Protein AF-A0A2T7TQX5-F1 (afdb_monomer)

Nearest PDB structures (foldseek):
  7kjc-assembly1_A  TM=5.455E-01  e=8.072E+00  Homo sapiens

Foldseek 3Di:
DDQQDFQCLVQADPLLSCQVCVVVVNDGDGNVVVVVDDLVNQCVDPRRHPVRVVSVVVSSVVVVVCPDPDPDDDDDPVVVCVVVVVVVVVVVVVVVVVVVVVVVVVVVQVVCVVVVNHPVVVVVVVVVVVVVVVVCCVVPVDPDD

Mean predicted aligned error: 17.91 Å

pLDDT: mean 72.46, std 13.49, range [40.84, 90.94]

Sequence (145 aa):
MQLSDPFPLEHLTPRIQETILAEFRGQHPTVLDVLQVPEAEWLKRPSMGPRALAQLRSVIQKVLDQGPNLSESHKTDAYLVSERVRPIAEQKLLRKQLQQVQEALQVNKAELWVRGLGPDLDLELSRMAEENFQSYRMIFLSPLG

Structure (mmCIF, N/CA/C/O backbone):
data_AF-A0A2T7TQX5-F1
#
_entry.id   AF-A0A2T7TQX5-F1
#
loop_
_atom_site.group_PDB
_atom_site.id
_atom_site.type_symbol
_atom_site.label_atom_id
_atom_site.label_alt_id
_atom_site.label_comp_id
_atom_site.label_asym_id
_atom_site.label_entity_id
_atom_site.label_seq_id
_atom_site.pdbx_PDB_ins_code
_atom_site.Cartn_x
_atom_site.Cartn_y
_atom_site.Cartn_z
_atom_site.occupancy
_atom_site.B_iso_or_equiv
_atom_site.auth_seq_id
_atom_site.auth_comp_id
_atom_site.auth_asym_id
_atom_site.auth_atom_id
_atom_site.pdbx_PDB_model_num
ATOM 1 N N . MET A 1 1 ? 1.718 11.036 14.180 1.00 58.62 1 MET A N 1
ATOM 2 C CA . MET A 1 1 ? 1.346 9.957 15.131 1.00 58.62 1 MET A CA 1
ATOM 3 C C . MET A 1 1 ? 2.362 8.819 14.992 1.00 58.62 1 MET A C 1
ATOM 5 O O . MET A 1 1 ? 2.944 8.682 13.921 1.00 58.62 1 MET A O 1
ATOM 9 N N . GLN A 1 2 ? 2.665 8.072 16.052 1.00 59.19 2 GLN A N 1
ATOM 10 C CA . GLN A 1 2 ? 3.525 6.882 16.050 1.00 59.19 2 GLN A CA 1
ATOM 11 C C . GLN A 1 2 ? 2.701 5.608 15.803 1.00 59.19 2 GLN A C 1
ATOM 13 O O . GLN A 1 2 ? 1.501 5.579 16.044 1.00 59.19 2 GLN A O 1
ATOM 18 N N . LEU A 1 3 ? 3.341 4.528 15.343 1.00 67.25 3 LEU A N 1
ATOM 19 C CA . LEU A 1 3 ? 2.660 3.243 15.109 1.00 67.25 3 LEU A CA 1
ATOM 20 C C . LEU A 1 3 ? 2.086 2.623 16.396 1.00 67.25 3 LEU A C 1
ATOM 22 O O . LEU A 1 3 ? 1.127 1.860 16.336 1.00 67.25 3 LEU A O 1
ATOM 26 N N . SER A 1 4 ? 2.662 2.983 17.542 1.00 71.25 4 SER A N 1
ATOM 27 C CA . SER A 1 4 ? 2.200 2.592 18.875 1.00 71.25 4 SER A CA 1
ATOM 28 C C . SER A 1 4 ? 1.085 3.491 19.418 1.00 71.25 4 SER A C 1
ATOM 30 O O . SER A 1 4 ? 0.544 3.195 20.481 1.00 71.25 4 SER A O 1
ATOM 32 N N . ASP A 1 5 ? 0.756 4.590 18.729 1.00 73.00 5 ASP A N 1
ATOM 33 C CA . ASP A 1 5 ? -0.322 5.477 19.155 1.00 73.00 5 ASP A CA 1
ATOM 34 C C . ASP A 1 5 ? -1.682 4.795 18.928 1.00 73.00 5 ASP A C 1
ATOM 36 O O . ASP A 1 5 ? -1.834 3.990 17.995 1.00 73.00 5 ASP A O 1
ATOM 40 N N . PRO A 1 6 ? -2.691 5.118 19.755 1.00 81.88 6 PRO A N 1
ATOM 41 C CA . PRO A 1 6 ? -4.058 4.665 19.536 1.00 81.88 6 PRO A CA 1
ATOM 42 C C . PRO A 1 6 ? -4.557 5.093 18.148 1.00 81.88 6 PRO A C 1
ATOM 44 O O . PRO A 1 6 ? -4.372 6.233 17.721 1.00 81.88 6 PRO A O 1
ATOM 47 N N . PHE A 1 7 ? -5.192 4.165 17.433 1.00 81.31 7 PHE A N 1
ATOM 48 C CA . PHE A 1 7 ? -5.679 4.383 16.074 1.00 81.31 7 PHE A CA 1
ATOM 49 C C . PHE A 1 7 ? -6.851 5.383 16.051 1.00 81.31 7 PHE A C 1
ATOM 51 O O . PHE A 1 7 ? -7.838 5.132 16.731 1.00 81.31 7 PHE A O 1
ATOM 58 N N . PRO A 1 8 ? -6.825 6.469 15.256 1.00 80.81 8 PRO A N 1
ATOM 59 C CA . PRO A 1 8 ? -7.844 7.520 15.321 1.00 80.81 8 PRO A CA 1
ATOM 60 C C . PRO A 1 8 ? -9.190 7.055 14.740 1.00 80.81 8 PRO A C 1
ATOM 62 O O . PRO A 1 8 ? -9.478 7.207 13.546 1.00 80.81 8 PRO A O 1
ATOM 65 N N . LEU A 1 9 ? -10.021 6.460 15.596 1.00 82.38 9 LEU A N 1
ATOM 66 C CA . LEU A 1 9 ? -11.346 5.943 15.260 1.00 82.38 9 LEU A CA 1
ATOM 67 C C . LEU A 1 9 ? -12.331 7.071 14.929 1.00 82.38 9 LEU A C 1
ATOM 69 O O . LEU A 1 9 ? -13.225 6.871 14.110 1.00 82.38 9 LEU A O 1
ATOM 73 N N . GLU A 1 10 ? -12.135 8.269 15.479 1.00 82.62 10 GLU A N 1
ATOM 74 C CA . GLU A 1 10 ? -12.960 9.463 15.268 1.00 82.62 10 GLU A CA 1
ATOM 75 C C . GLU A 1 10 ? -13.068 9.896 13.797 1.00 82.62 10 GLU A C 1
ATOM 77 O O . GLU A 1 10 ? -14.034 10.550 13.407 1.00 82.62 10 GLU A O 1
ATOM 82 N N . HIS A 1 11 ? -12.111 9.496 12.957 1.00 78.44 11 HIS A N 1
ATOM 83 C CA . HIS A 1 11 ? -12.115 9.782 11.521 1.00 78.44 11 HIS A CA 1
ATOM 84 C C . HIS A 1 11 ? -12.895 8.755 10.688 1.00 78.44 11 HIS A C 1
ATOM 86 O O . HIS A 1 11 ? -13.024 8.911 9.470 1.00 78.44 11 HIS A O 1
ATOM 92 N N . LEU A 1 12 ? -13.404 7.698 11.320 1.00 81.69 12 LEU A N 1
ATOM 93 C CA . LEU A 1 12 ? -14.175 6.639 10.682 1.00 81.69 12 LEU A CA 1
ATOM 94 C C . LEU A 1 12 ? -15.663 6.759 11.005 1.00 81.69 12 LEU A C 1
ATOM 96 O O . LEU A 1 12 ? -16.066 7.356 11.999 1.00 81.69 12 LEU A O 1
ATOM 100 N N . THR A 1 13 ? -16.500 6.149 10.165 1.00 82.12 13 THR A N 1
ATOM 101 C CA . THR A 1 13 ? -17.939 6.075 10.451 1.00 82.12 13 THR A CA 1
ATOM 102 C C . THR A 1 13 ? -18.204 5.164 11.660 1.00 82.12 13 THR A C 1
ATOM 104 O O . THR A 1 13 ? -17.485 4.175 11.825 1.00 82.12 13 THR A O 1
ATOM 107 N N . PRO A 1 14 ? -19.251 5.422 12.472 1.00 83.38 14 PRO A N 1
ATOM 108 C CA . PRO A 1 14 ? -19.526 4.664 13.702 1.00 83.38 14 PRO A CA 1
ATOM 109 C C . PRO A 1 14 ? -19.576 3.147 13.488 1.00 83.38 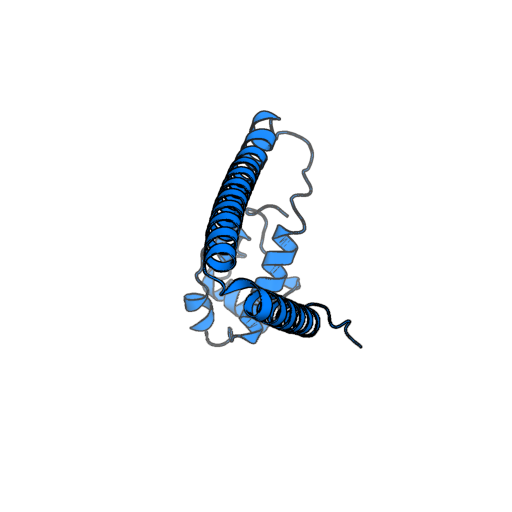14 PRO A C 1
ATOM 111 O O . PRO A 1 14 ? -19.008 2.375 14.250 1.00 83.38 14 PRO A O 1
ATOM 114 N N . ARG A 1 15 ? -20.152 2.720 12.360 1.00 83.38 15 ARG A N 1
ATOM 115 C CA . ARG A 1 15 ? -20.241 1.308 11.972 1.00 83.38 15 ARG A CA 1
ATOM 116 C C . ARG A 1 15 ? -18.868 0.652 11.758 1.00 83.38 15 ARG A C 1
ATOM 118 O O . ARG A 1 15 ? -18.686 -0.526 12.063 1.00 83.38 15 ARG A O 1
ATOM 125 N N . ILE A 1 16 ? -17.897 1.394 11.221 1.00 82.19 16 ILE A N 1
ATOM 126 C CA . ILE A 1 16 ? -16.523 0.906 11.034 1.00 82.19 16 ILE A CA 1
ATOM 127 C C . ILE A 1 16 ? -15.790 0.902 12.378 1.00 82.19 16 ILE A C 1
ATOM 129 O O . ILE A 1 16 ? -15.095 -0.066 12.672 1.00 82.19 16 ILE A O 1
ATOM 133 N N . GLN A 1 17 ? -15.994 1.927 13.213 1.00 85.06 17 GLN A N 1
ATOM 134 C CA . GLN A 1 17 ? -15.425 1.976 14.563 1.00 85.06 17 GLN A CA 1
ATOM 135 C C . GLN A 1 17 ? -15.847 0.758 15.389 1.00 85.06 17 GLN A C 1
ATOM 137 O O . GLN A 1 17 ? -14.993 0.066 15.933 1.00 85.06 17 GLN A O 1
ATOM 142 N N . GLU A 1 18 ? -17.142 0.436 15.406 1.00 84.44 18 GLU A N 1
ATOM 143 C CA . GLU A 1 18 ? -17.678 -0.749 16.089 1.00 84.44 18 GLU A CA 1
ATOM 144 C C . GLU A 1 18 ? -17.074 -2.048 15.552 1.00 84.44 18 GLU A C 1
ATOM 146 O O . GLU A 1 18 ? -16.787 -2.959 16.319 1.00 84.44 18 GLU A O 1
ATOM 151 N N . THR A 1 19 ? -16.829 -2.131 14.242 1.00 85.50 19 THR A N 1
ATOM 152 C CA . THR A 1 19 ? -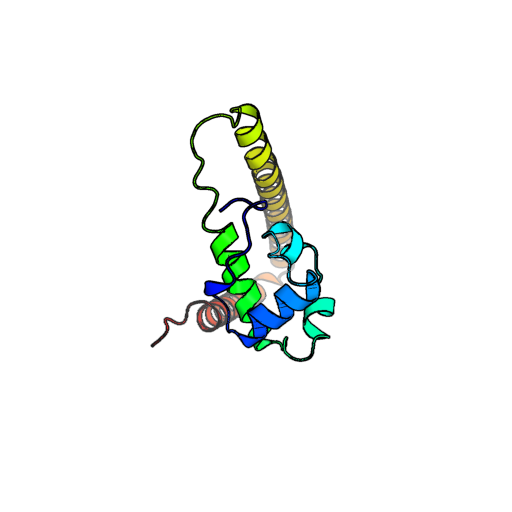16.238 -3.323 13.612 1.00 85.50 19 THR A CA 1
ATOM 153 C C . THR A 1 19 ? -14.770 -3.507 13.985 1.00 85.50 19 THR A C 1
ATOM 155 O O . THR A 1 19 ? -14.318 -4.636 14.176 1.00 85.50 19 THR A O 1
ATOM 158 N N . ILE A 1 20 ? -14.029 -2.403 14.090 1.00 85.06 20 ILE A N 1
ATOM 159 C CA . ILE A 1 20 ? -12.636 -2.407 14.535 1.00 85.06 20 ILE A CA 1
ATOM 160 C C . ILE A 1 20 ? -12.581 -2.743 16.025 1.00 85.06 20 ILE A C 1
ATOM 162 O O . ILE A 1 20 ? -11.880 -3.668 16.411 1.00 85.06 20 ILE A O 1
ATOM 166 N N . LEU A 1 21 ? -13.371 -2.073 16.863 1.00 85.69 21 LEU A N 1
ATOM 167 C CA . LEU A 1 21 ? -13.425 -2.364 18.296 1.00 85.69 21 LEU A CA 1
ATOM 168 C C . LEU A 1 21 ? -13.864 -3.807 18.565 1.00 85.69 21 LEU A C 1
ATOM 170 O O . LEU A 1 21 ? -13.282 -4.463 19.422 1.00 85.69 21 LEU A O 1
ATOM 174 N N . ALA A 1 22 ? -14.830 -4.340 17.811 1.00 85.06 22 ALA A N 1
ATOM 175 C CA . ALA A 1 22 ? -15.240 -5.738 17.920 1.00 85.06 22 ALA A CA 1
ATOM 176 C C . ALA A 1 22 ? -14.090 -6.716 17.630 1.00 85.06 22 ALA A C 1
ATOM 178 O O . ALA A 1 22 ? -14.027 -7.765 18.268 1.00 85.06 22 ALA A O 1
ATOM 179 N N . GLU A 1 23 ? -13.159 -6.369 16.732 1.00 83.75 23 GLU A N 1
ATOM 180 C CA . GLU A 1 23 ? -11.973 -7.197 16.485 1.00 83.75 23 GLU A CA 1
ATOM 181 C C . GLU A 1 23 ? -11.066 -7.270 17.702 1.00 83.75 23 GLU A C 1
ATOM 183 O O . GLU A 1 23 ? -10.625 -8.338 18.125 1.00 83.75 23 GLU A O 1
ATOM 188 N N . PHE A 1 24 ? -10.822 -6.111 18.298 1.00 86.12 24 PHE A N 1
ATOM 189 C CA . PHE A 1 24 ? -9.903 -5.965 19.413 1.00 86.12 24 PHE A CA 1
ATOM 190 C C . PHE A 1 24 ? -10.615 -6.140 20.761 1.00 86.12 24 PHE A C 1
ATOM 192 O O . PHE A 1 24 ? -10.164 -5.633 21.782 1.00 86.12 24 PHE A O 1
ATOM 199 N N . ARG A 1 25 ? -11.728 -6.893 20.794 1.00 83.81 25 ARG A N 1
ATOM 200 C CA . ARG A 1 25 ? -12.499 -7.230 22.012 1.00 83.81 25 ARG A CA 1
ATOM 201 C C . ARG A 1 25 ? -12.938 -6.002 22.822 1.00 83.81 25 ARG A C 1
ATOM 203 O O . ARG A 1 25 ? -12.944 -6.025 24.050 1.00 83.81 25 ARG A O 1
ATOM 210 N N . GLY A 1 26 ? -13.279 -4.922 22.132 1.00 80.12 26 GLY A N 1
ATOM 211 C CA . GLY A 1 26 ? -13.642 -3.634 22.719 1.00 80.12 26 GLY A CA 1
ATOM 212 C C . GLY A 1 26 ? -12.449 -2.800 23.191 1.00 80.12 26 GLY A C 1
ATOM 213 O O . GLY A 1 26 ? -12.657 -1.703 23.704 1.00 80.12 26 GLY A O 1
ATOM 214 N N . GLN A 1 27 ? -11.214 -3.282 23.026 1.00 79.81 27 GLN A N 1
ATOM 215 C CA . GLN A 1 27 ? -10.018 -2.488 23.277 1.00 79.81 27 GLN A CA 1
ATOM 216 C C . GLN A 1 27 ? -9.728 -1.588 22.084 1.00 79.81 27 GLN A C 1
ATOM 218 O O . GLN A 1 27 ? -9.974 -1.939 20.931 1.00 79.81 27 GLN A O 1
ATOM 223 N N . HIS A 1 28 ? -9.199 -0.410 22.381 1.00 84.25 28 HIS A N 1
ATOM 224 C CA . HIS A 1 28 ? -8.824 0.548 21.364 1.00 84.25 28 HIS A CA 1
ATOM 225 C C . HIS A 1 28 ? -7.479 0.129 20.748 1.00 84.25 28 HIS A C 1
ATOM 227 O O . HIS A 1 28 ? -6.476 0.137 21.465 1.00 84.25 28 HIS A O 1
ATOM 233 N N . PRO A 1 29 ? -7.429 -0.257 19.461 1.00 85.38 29 PRO A N 1
ATOM 234 C CA . PRO A 1 29 ? -6.195 -0.753 18.865 1.00 85.38 29 PRO A CA 1
ATOM 235 C C . PRO A 1 29 ? -5.187 0.366 18.627 1.00 85.38 29 PRO A C 1
ATOM 237 O O . PRO A 1 29 ? -5.549 1.545 18.518 1.00 85.38 29 PRO A O 1
ATOM 240 N N . THR A 1 30 ? -3.920 -0.017 18.490 1.00 81.19 30 THR A N 1
ATOM 241 C CA . THR A 1 30 ? -2.884 0.870 17.958 1.00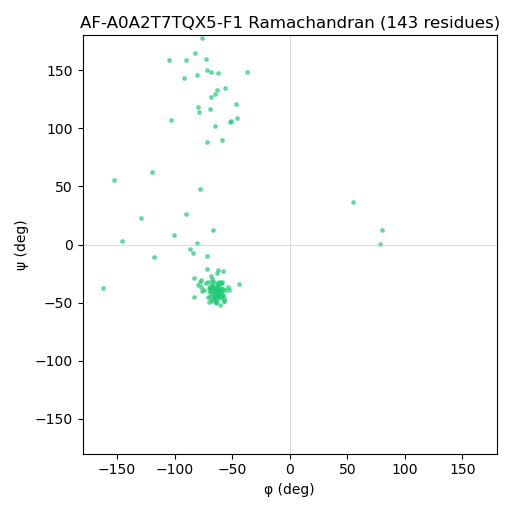 81.19 30 THR A CA 1
ATOM 242 C C . THR A 1 30 ? -2.903 0.881 16.432 1.00 81.19 30 THR A C 1
ATOM 244 O O . THR A 1 30 ? -3.494 0.014 15.780 1.00 81.19 30 THR A O 1
ATOM 247 N N . VAL A 1 31 ? -2.232 1.863 15.832 1.00 78.38 31 VAL A N 1
ATOM 248 C CA . VAL A 1 31 ? -2.068 1.932 14.372 1.00 78.38 31 VAL A CA 1
ATOM 249 C C . VAL A 1 31 ? -1.385 0.670 13.828 1.00 78.38 31 VAL A C 1
ATOM 251 O O . VAL A 1 31 ? -1.780 0.164 12.776 1.00 78.38 31 VAL A O 1
ATOM 254 N N . LEU A 1 32 ? -0.403 0.128 14.555 1.00 77.50 32 LEU A N 1
ATOM 255 C CA . LEU A 1 32 ? 0.284 -1.110 14.194 1.00 77.50 32 LEU A CA 1
ATOM 256 C C . LEU A 1 32 ? -0.653 -2.323 14.216 1.00 77.50 32 LEU A C 1
ATOM 258 O O . LEU A 1 32 ? -0.587 -3.160 13.320 1.00 77.50 32 LEU A O 1
ATOM 262 N N . ASP A 1 33 ? -1.526 -2.420 15.216 1.00 80.88 33 ASP A N 1
ATOM 263 C CA . ASP A 1 33 ? -2.458 -3.545 15.345 1.00 80.88 33 ASP A CA 1
ATOM 264 C C . ASP A 1 33 ? -3.437 -3.595 14.169 1.00 80.88 33 ASP A C 1
ATOM 266 O O . ASP A 1 33 ? -3.674 -4.656 13.594 1.00 80.88 33 ASP A O 1
ATOM 270 N N . VAL A 1 34 ? -3.953 -2.436 13.750 1.00 83.62 34 VAL A N 1
ATOM 271 C CA . VAL A 1 34 ? -4.851 -2.332 12.590 1.00 83.62 34 VAL A CA 1
ATOM 272 C C . VAL A 1 34 ? -4.126 -2.679 11.282 1.00 83.62 34 VAL A C 1
ATOM 274 O O . VAL A 1 34 ? -4.708 -3.341 10.422 1.00 83.62 34 VAL A O 1
ATOM 277 N N . LEU A 1 35 ? -2.859 -2.270 11.137 1.00 79.56 35 LEU A N 1
ATOM 278 C CA . LEU A 1 35 ? -2.014 -2.572 9.972 1.00 79.56 35 LEU A CA 1
ATOM 279 C C . LEU A 1 35 ? -1.642 -4.055 9.849 1.00 79.56 35 LEU A C 1
ATOM 281 O O . LEU A 1 35 ? -1.423 -4.538 8.740 1.00 79.56 35 LEU A O 1
ATOM 285 N N . GLN A 1 36 ? -1.552 -4.774 10.969 1.00 80.50 36 GLN A N 1
ATOM 286 C CA . GLN A 1 36 ? -1.231 -6.203 10.973 1.00 80.50 36 GLN A CA 1
ATOM 287 C C . GLN A 1 36 ? -2.380 -7.074 10.455 1.00 80.50 36 GLN A C 1
ATOM 289 O O . GLN A 1 36 ? -2.135 -8.199 10.019 1.00 80.50 36 GLN A O 1
ATOM 294 N N . VAL A 1 37 ? -3.619 -6.575 10.474 1.00 80.94 37 VAL A N 1
ATOM 295 C CA . VAL A 1 37 ? -4.781 -7.310 9.965 1.00 80.94 37 VAL A CA 1
ATOM 296 C C . VAL A 1 37 ? -4.829 -7.203 8.434 1.00 80.94 37 VAL A C 1
ATOM 298 O O . VAL A 1 37 ? -4.986 -6.100 7.901 1.00 80.94 37 VAL A O 1
ATOM 301 N N . PRO A 1 38 ? -4.744 -8.328 7.695 1.00 77.94 38 PRO A N 1
ATOM 302 C CA . PRO A 1 38 ? -4.812 -8.307 6.241 1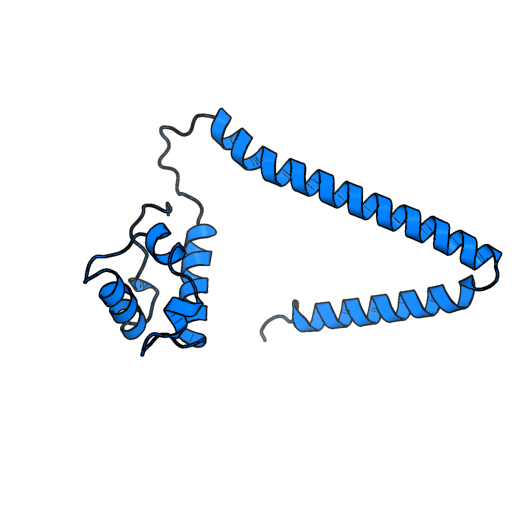.00 77.94 38 PRO A CA 1
ATOM 303 C C . PRO A 1 38 ? -6.152 -7.774 5.735 1.00 77.94 38 PRO A C 1
ATOM 305 O O . PRO A 1 38 ? -7.214 -8.046 6.291 1.00 77.94 38 PRO A O 1
ATOM 308 N N . GLU A 1 39 ? -6.138 -7.097 4.595 1.00 77.06 39 GLU A N 1
ATOM 309 C CA . GLU A 1 39 ? -7.355 -6.538 3.993 1.00 77.06 39 GLU A CA 1
ATOM 310 C C . GLU A 1 39 ? -8.426 -7.577 3.669 1.00 77.06 39 GLU A C 1
ATOM 312 O O . GLU A 1 39 ? -9.619 -7.304 3.788 1.00 77.06 39 GLU A O 1
ATOM 317 N N . ALA A 1 40 ? -8.009 -8.788 3.300 1.00 80.19 40 ALA A N 1
ATOM 318 C CA . ALA A 1 40 ? -8.925 -9.897 3.078 1.00 80.19 40 ALA A CA 1
ATOM 319 C C . ALA A 1 40 ? -9.697 -10.275 4.357 1.00 80.19 40 ALA A C 1
ATOM 321 O O . ALA A 1 40 ? -10.859 -10.663 4.269 1.00 80.19 40 ALA A O 1
ATOM 322 N N . GLU A 1 41 ? -9.082 -10.127 5.534 1.00 80.31 41 GLU A N 1
ATOM 323 C CA . GLU A 1 41 ? -9.730 -10.350 6.834 1.00 80.31 41 GLU A CA 1
ATOM 324 C C . GLU A 1 41 ? -10.638 -9.185 7.230 1.00 80.31 41 GLU A C 1
ATOM 326 O O . GLU A 1 41 ? -11.671 -9.387 7.869 1.00 80.31 41 GLU A O 1
ATOM 331 N N . TRP A 1 42 ? -10.312 -7.965 6.800 1.00 84.19 42 TRP A N 1
ATOM 332 C CA . TRP A 1 42 ? -11.226 -6.835 6.920 1.00 8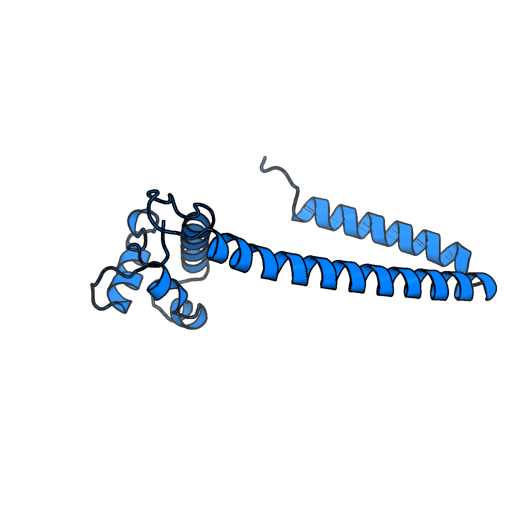4.19 42 TRP A CA 1
ATOM 333 C C . TRP A 1 42 ? -12.486 -7.070 6.079 1.00 84.19 42 TRP A C 1
ATOM 335 O O . TRP A 1 42 ? -13.582 -7.022 6.627 1.00 84.19 42 TRP A O 1
ATOM 345 N N . LEU A 1 43 ? -12.358 -7.427 4.797 1.00 84.12 43 LEU A N 1
ATOM 346 C CA . LEU A 1 43 ? -13.490 -7.592 3.867 1.00 84.12 43 LEU A CA 1
ATOM 347 C C . LEU A 1 43 ? -14.491 -8.695 4.239 1.00 84.12 43 LEU A C 1
ATOM 349 O O . LEU A 1 43 ? -15.641 -8.648 3.805 1.00 84.12 43 LEU A O 1
ATOM 353 N N . LYS A 1 44 ? -14.087 -9.681 5.046 1.00 83.75 44 LYS A N 1
ATOM 354 C CA . LYS A 1 44 ? -14.978 -10.753 5.523 1.00 83.75 44 LYS A CA 1
ATOM 355 C C . LYS A 1 44 ? -16.005 -10.277 6.559 1.00 83.75 44 LYS A C 1
ATOM 357 O O . LYS A 1 44 ? -16.908 -11.033 6.910 1.00 83.75 44 LYS A O 1
ATOM 362 N N . ARG A 1 45 ? -15.881 -9.050 7.076 1.00 82.62 45 ARG A N 1
ATOM 363 C CA . ARG A 1 45 ? -16.675 -8.571 8.217 1.00 82.62 45 ARG A CA 1
ATOM 364 C C . ARG A 1 45 ? -17.959 -7.865 7.776 1.00 82.62 45 ARG A C 1
ATOM 366 O O . ARG A 1 45 ? -17.922 -7.079 6.828 1.00 82.62 45 ARG A O 1
ATOM 373 N N . PRO A 1 46 ? -19.076 -8.027 8.517 1.00 68.56 46 PRO A N 1
ATOM 374 C CA . PRO A 1 46 ? -20.432 -7.598 8.119 1.00 68.56 46 PRO A CA 1
ATOM 375 C C . PRO A 1 46 ? -20.682 -6.075 8.007 1.00 68.56 46 PRO A C 1
ATOM 377 O O . PRO A 1 46 ? -21.814 -5.612 7.854 1.00 68.56 46 PRO A O 1
ATOM 380 N N . SER A 1 47 ? -19.631 -5.268 8.023 1.00 74.69 47 SER A N 1
ATOM 381 C CA . SER A 1 47 ? -19.677 -3.804 7.982 1.00 74.69 47 SER A CA 1
ATOM 382 C C . SER A 1 47 ? -18.505 -3.202 7.208 1.00 74.69 47 SER A C 1
ATOM 384 O O . SER A 1 47 ? -18.374 -1.982 7.112 1.00 74.69 47 SER A O 1
ATOM 386 N N . MET A 1 48 ? -17.660 -4.055 6.632 1.00 81.50 48 MET A N 1
ATOM 387 C CA . MET A 1 48 ? -16.351 -3.686 6.127 1.00 81.50 48 MET A CA 1
ATOM 388 C C . MET A 1 48 ? -16.269 -3.977 4.629 1.00 81.50 48 MET A C 1
ATOM 390 O O . MET A 1 48 ? -15.512 -4.816 4.161 1.00 81.50 48 MET A O 1
ATOM 394 N N . GLY A 1 49 ? -17.113 -3.292 3.858 1.00 81.12 49 GLY A N 1
ATOM 395 C CA . GLY A 1 49 ? -17.091 -3.390 2.399 1.00 81.12 49 GLY A CA 1
ATOM 396 C C . GLY A 1 49 ? -15.925 -2.617 1.763 1.00 81.12 49 GLY A C 1
ATOM 397 O O . GLY A 1 49 ? -15.218 -1.876 2.451 1.00 81.12 49 GLY A O 1
ATOM 398 N N . PRO A 1 50 ? -15.774 -2.675 0.428 1.00 78.06 50 PRO A N 1
ATOM 399 C CA . PRO A 1 50 ? -14.702 -1.985 -0.300 1.00 78.06 50 PRO A CA 1
ATOM 400 C C . PRO A 1 50 ? -14.619 -0.483 0.006 1.00 78.06 50 PRO A C 1
ATOM 402 O O . PRO A 1 50 ? -13.536 0.080 0.144 1.00 78.06 50 PRO A O 1
ATOM 405 N N . ARG A 1 51 ? -15.775 0.167 0.189 1.00 78.00 51 ARG A N 1
ATOM 406 C CA . ARG A 1 51 ? -15.862 1.590 0.549 1.00 78.00 51 ARG A CA 1
ATOM 407 C C . ARG A 1 51 ? -15.366 1.877 1.971 1.00 78.00 51 ARG A C 1
ATOM 409 O O . ARG A 1 51 ? -14.709 2.889 2.187 1.00 78.00 51 ARG A O 1
ATOM 416 N N . ALA A 1 52 ? -15.661 0.993 2.921 1.00 78.06 52 ALA A N 1
ATOM 417 C CA . ALA A 1 52 ? -15.176 1.102 4.296 1.00 78.06 52 ALA A CA 1
ATOM 418 C C . ALA A 1 52 ? -13.665 0.847 4.371 1.00 78.06 52 ALA A C 1
ATOM 420 O O . ALA A 1 52 ? -12.949 1.545 5.083 1.00 78.06 52 ALA A O 1
ATOM 421 N N . LEU A 1 53 ? -13.168 -0.097 3.569 1.00 83.19 53 LEU A N 1
ATOM 422 C CA . LEU A 1 53 ? -11.744 -0.390 3.468 1.00 83.19 53 LEU A CA 1
ATOM 423 C C . LEU A 1 53 ? -10.962 0.770 2.834 1.00 83.19 53 LEU A C 1
ATOM 425 O O . LEU A 1 53 ? -9.883 1.117 3.307 1.00 83.19 53 LEU A O 1
ATOM 429 N N . ALA A 1 54 ? -11.528 1.437 1.825 1.00 80.25 54 ALA A N 1
ATOM 430 C CA . ALA A 1 54 ? -10.947 2.654 1.262 1.00 80.25 54 ALA A CA 1
ATOM 431 C C . ALA A 1 54 ? -10.867 3.797 2.293 1.00 80.25 54 ALA A C 1
ATOM 433 O O . ALA A 1 54 ? -9.865 4.511 2.345 1.00 80.25 54 ALA A O 1
ATOM 434 N N . GLN A 1 55 ? -11.885 3.949 3.150 1.00 78.69 55 GLN A N 1
ATOM 435 C CA . GLN A 1 55 ? -11.849 4.911 4.257 1.00 78.69 55 GLN A CA 1
ATOM 436 C C . GLN A 1 55 ? -10.774 4.552 5.288 1.00 78.69 55 GLN A C 1
ATOM 438 O O . GLN A 1 55 ? -9.995 5.424 5.668 1.00 78.69 55 GLN A O 1
ATOM 443 N N . LEU A 1 56 ? -10.680 3.277 5.678 1.00 82.38 56 LEU A N 1
ATOM 444 C CA . LEU A 1 56 ? -9.639 2.788 6.583 1.00 82.38 56 LEU A CA 1
ATOM 445 C C . LEU A 1 56 ? -8.237 3.091 6.033 1.00 82.38 56 LEU A C 1
ATOM 447 O O . LEU A 1 56 ? -7.416 3.679 6.733 1.00 82.38 56 LEU A O 1
ATOM 451 N N . ARG A 1 57 ? -7.994 2.772 4.755 1.00 82.25 57 ARG A N 1
ATOM 452 C CA . ARG A 1 57 ? -6.740 3.087 4.055 1.00 82.25 57 ARG A CA 1
ATOM 453 C C . ARG A 1 57 ? -6.437 4.580 4.059 1.00 82.25 57 ARG A C 1
ATOM 455 O O . ARG A 1 57 ? -5.303 4.960 4.311 1.00 82.25 57 ARG A O 1
ATOM 462 N N . SER A 1 58 ? -7.436 5.428 3.810 1.00 79.44 58 SER A N 1
ATOM 463 C CA . SER A 1 58 ? -7.249 6.883 3.820 1.00 79.44 58 SER A CA 1
ATOM 464 C C . SER A 1 58 ? -6.823 7.399 5.196 1.00 79.44 58 SER A C 1
ATOM 466 O O . SER A 1 58 ? -5.954 8.264 5.279 1.00 79.44 58 SER A O 1
ATOM 468 N N . VAL A 1 59 ? -7.396 6.860 6.276 1.00 79.62 59 VAL A N 1
ATOM 469 C CA . VAL A 1 59 ? -7.018 7.229 7.648 1.00 79.62 59 VAL A CA 1
ATOM 470 C C . VAL A 1 59 ? -5.611 6.736 7.981 1.00 79.62 59 VAL A C 1
ATOM 472 O O . VAL A 1 59 ? -4.798 7.529 8.443 1.00 79.62 59 VAL A O 1
ATOM 475 N N . ILE A 1 60 ? -5.291 5.475 7.678 1.00 80.81 60 ILE A N 1
ATOM 476 C CA . ILE A 1 60 ? -3.942 4.913 7.860 1.00 80.81 60 ILE A CA 1
ATOM 477 C C . ILE A 1 60 ? -2.907 5.739 7.089 1.00 80.81 60 ILE A C 1
ATOM 479 O O . ILE A 1 60 ? -1.884 6.120 7.647 1.00 80.81 60 ILE A O 1
ATOM 483 N N . GLN A 1 61 ? -3.191 6.073 5.830 1.00 77.44 61 GLN A N 1
ATOM 484 C CA . GLN A 1 61 ? -2.288 6.860 4.999 1.00 77.44 61 GLN A CA 1
ATOM 485 C C . GLN A 1 61 ? -2.070 8.257 5.584 1.00 77.44 61 GLN A C 1
ATOM 487 O O . GLN A 1 61 ? -0.931 8.687 5.699 1.00 77.44 61 GLN A O 1
ATOM 492 N N . LYS A 1 62 ? -3.126 8.932 6.059 1.00 74.88 62 LYS A N 1
ATOM 493 C CA . LYS A 1 62 ? -2.992 10.223 6.754 1.00 74.88 62 LYS A CA 1
ATOM 494 C C . LYS A 1 62 ? -2.135 10.120 8.013 1.00 74.88 62 LYS A C 1
ATOM 496 O O . LYS A 1 62 ? -1.347 11.018 8.266 1.00 74.88 62 LYS A O 1
ATOM 501 N N . VAL A 1 63 ? -2.269 9.044 8.784 1.00 72.31 63 VAL A N 1
ATOM 502 C CA . VAL A 1 63 ? -1.471 8.798 9.996 1.00 72.31 63 VAL A CA 1
ATOM 503 C C . VAL A 1 63 ? 0.010 8.588 9.661 1.00 72.31 63 VAL A C 1
ATOM 505 O O . VAL A 1 63 ? 0.871 9.096 10.379 1.00 72.31 63 VAL A O 1
ATOM 508 N N . LEU A 1 64 ? 0.304 7.879 8.567 1.00 70.62 64 LEU A N 1
ATOM 509 C CA . LEU A 1 64 ? 1.665 7.633 8.080 1.00 70.62 64 LEU A CA 1
ATOM 510 C C . LEU A 1 64 ? 2.291 8.879 7.428 1.00 70.62 64 LEU A C 1
ATOM 512 O O . LEU A 1 64 ? 3.466 9.161 7.654 1.00 70.62 64 LEU A O 1
ATOM 516 N N . ASP A 1 65 ? 1.503 9.644 6.669 1.00 65.88 65 ASP A N 1
ATOM 517 C CA . ASP A 1 65 ? 1.920 10.891 6.014 1.00 65.88 65 ASP A CA 1
ATOM 518 C C . ASP A 1 65 ? 2.126 12.024 7.030 1.00 65.88 65 ASP A C 1
ATOM 520 O O . ASP A 1 65 ? 3.021 12.854 6.875 1.00 65.88 65 ASP A O 1
ATOM 524 N N . GLN A 1 66 ? 1.354 12.029 8.122 1.00 60.66 66 GLN A N 1
ATOM 525 C CA . GLN A 1 66 ? 1.570 12.862 9.311 1.00 60.66 66 GLN A CA 1
ATOM 526 C C . GLN A 1 66 ? 2.685 12.291 10.197 1.00 60.66 66 GLN A C 1
ATOM 528 O O . GLN A 1 66 ? 2.509 12.158 11.417 1.00 60.66 66 GLN A O 1
ATOM 533 N N . GLY A 1 67 ? 3.816 11.935 9.573 1.00 48.09 67 GLY A N 1
ATOM 534 C CA . GLY A 1 67 ? 5.011 11.383 10.206 1.00 48.09 67 GLY A CA 1
ATOM 535 C C . GLY A 1 67 ? 5.300 12.016 11.572 1.00 48.09 67 GLY A C 1
ATOM 536 O O . GLY A 1 67 ? 4.940 13.169 11.813 1.00 48.09 67 GLY A O 1
ATOM 537 N N . PRO A 1 68 ? 5.891 11.250 12.502 1.00 45.31 68 PRO A N 1
ATOM 538 C CA . PRO A 1 68 ? 5.835 11.519 13.931 1.00 45.31 68 PRO A CA 1
ATOM 539 C C . PRO A 1 68 ? 6.140 12.989 14.216 1.00 45.31 68 PRO A C 1
ATOM 541 O O . PRO A 1 68 ? 7.231 13.461 13.904 1.00 45.31 68 PRO A O 1
ATOM 544 N N . ASN A 1 69 ? 5.190 13.688 14.845 1.00 41.34 69 ASN A N 1
ATOM 545 C CA . ASN A 1 69 ? 5.523 14.818 15.699 1.00 41.34 69 ASN A CA 1
ATOM 546 C C . ASN A 1 69 ? 6.444 14.228 16.768 1.00 41.34 69 ASN A C 1
ATOM 548 O O . ASN A 1 69 ? 6.000 13.625 17.744 1.00 41.34 69 ASN A O 1
ATOM 552 N N . LEU A 1 70 ? 7.741 14.248 16.477 1.00 41.38 70 LEU A N 1
ATOM 553 C CA . LEU A 1 70 ? 8.781 13.892 17.407 1.00 41.38 70 LEU A CA 1
ATOM 554 C C . LEU A 1 70 ? 8.692 14.957 18.488 1.00 41.38 70 LEU A C 1
ATOM 556 O O . LEU A 1 70 ? 9.169 16.071 18.301 1.00 41.38 70 LEU A O 1
ATOM 560 N N . SER A 1 71 ? 8.087 14.615 19.624 1.00 42.78 71 SER A N 1
ATOM 561 C CA . SER A 1 71 ? 8.625 15.129 20.871 1.00 42.78 71 SER A CA 1
ATOM 562 C C . SER A 1 71 ? 10.109 14.779 20.854 1.00 42.78 71 SER A C 1
ATOM 564 O O . SER A 1 71 ? 10.509 13.613 20.912 1.00 42.78 71 SER A O 1
ATOM 566 N N . GLU A 1 72 ? 10.895 15.815 20.612 1.00 46.03 72 GLU A N 1
ATOM 567 C CA . GLU A 1 72 ? 12.337 15.866 20.703 1.00 46.03 72 GLU A CA 1
ATOM 568 C C . GLU A 1 72 ? 12.761 15.194 22.010 1.00 46.03 72 GLU A C 1
ATOM 570 O O . GLU A 1 72 ? 12.516 15.728 23.087 1.00 46.03 72 GLU A O 1
ATOM 575 N N . SER A 1 73 ? 13.375 14.010 21.949 1.00 45.97 73 SER A N 1
ATOM 576 C CA . SER A 1 73 ? 14.288 13.645 23.034 1.00 45.97 73 SER A CA 1
ATOM 577 C C . SER A 1 73 ? 15.261 12.520 22.717 1.00 45.97 73 SER A C 1
ATOM 579 O O . SER A 1 73 ? 16.399 12.623 23.138 1.00 45.97 73 SER A O 1
ATOM 581 N N . HIS A 1 74 ? 14.908 11.464 21.971 1.00 41.72 74 HIS A N 1
ATOM 582 C CA . HIS A 1 74 ? 15.832 10.316 21.866 1.00 41.72 74 HIS A CA 1
ATOM 583 C C . HIS A 1 74 ? 15.716 9.490 20.571 1.00 41.72 74 HIS A C 1
ATOM 585 O O . HIS A 1 74 ? 15.575 8.271 20.603 1.00 41.72 74 HIS A O 1
ATOM 591 N N . LYS A 1 75 ? 15.840 10.126 19.400 1.00 43.00 75 LYS A N 1
ATOM 592 C CA . LYS A 1 75 ? 16.290 9.411 18.191 1.00 43.00 75 LYS A CA 1
ATOM 593 C C . LYS A 1 75 ? 17.748 9.775 17.943 1.00 43.00 75 LYS A C 1
ATOM 595 O O . LYS A 1 75 ? 18.044 10.897 17.563 1.00 43.00 75 LYS A O 1
ATOM 600 N N . THR A 1 76 ? 18.659 8.842 18.202 1.00 58.25 76 THR A N 1
ATOM 601 C CA . THR A 1 76 ? 20.084 9.010 17.897 1.00 58.25 76 THR A CA 1
ATOM 602 C C . THR A 1 76 ? 20.271 9.150 16.383 1.00 58.25 76 THR A C 1
ATOM 604 O O . THR A 1 76 ? 19.730 8.338 15.631 1.00 58.25 76 THR A O 1
ATOM 607 N N . ASP A 1 77 ? 21.061 10.133 15.943 1.00 51.69 77 ASP A N 1
ATOM 608 C CA . ASP A 1 77 ? 21.331 10.469 14.530 1.00 51.69 77 ASP A CA 1
ATOM 609 C C . ASP A 1 77 ? 21.615 9.256 13.627 1.00 51.69 77 ASP A C 1
ATOM 611 O O . ASP A 1 77 ? 21.202 9.218 12.468 1.00 51.69 77 ASP A O 1
ATOM 615 N N . ALA A 1 78 ? 22.253 8.215 14.166 1.00 53.25 78 ALA A N 1
ATOM 616 C CA . ALA A 1 78 ? 22.551 6.977 13.450 1.00 53.25 78 ALA A CA 1
ATOM 617 C C . ALA A 1 78 ? 21.302 6.248 12.907 1.00 53.25 78 ALA A C 1
ATOM 619 O O . ALA A 1 78 ? 21.368 5.630 11.843 1.00 53.25 78 ALA A O 1
ATOM 620 N N . TYR A 1 79 ? 20.162 6.335 13.600 1.00 54.50 79 TYR A N 1
ATOM 621 C CA . TYR A 1 79 ? 18.914 5.689 13.180 1.00 54.50 79 TYR A CA 1
ATOM 622 C C . TYR A 1 79 ? 18.221 6.457 12.043 1.00 54.50 79 TYR A C 1
ATOM 624 O O . TYR A 1 79 ? 17.700 5.861 11.104 1.00 54.50 79 TYR A O 1
ATOM 632 N N . LEU A 1 80 ? 18.278 7.793 12.070 1.00 56.34 80 LEU A N 1
ATOM 633 C CA . LEU A 1 80 ? 17.750 8.629 10.984 1.00 56.34 80 LEU A CA 1
ATOM 634 C C . LEU A 1 80 ? 18.550 8.438 9.687 1.00 56.34 80 LEU A C 1
ATOM 636 O O . LEU A 1 80 ? 17.996 8.490 8.586 1.00 56.34 80 LEU A O 1
ATOM 640 N N . VAL A 1 81 ? 19.852 8.175 9.812 1.00 56.03 81 VAL A N 1
ATOM 641 C CA . VAL A 1 81 ? 20.715 7.851 8.675 1.00 56.03 81 VAL A CA 1
ATOM 642 C C . VAL A 1 81 ? 20.391 6.462 8.120 1.00 56.03 81 VAL A C 1
ATOM 644 O O . VAL A 1 81 ? 20.246 6.328 6.908 1.00 56.03 81 VAL A O 1
ATOM 647 N N . SER A 1 82 ? 20.208 5.433 8.954 1.00 53.53 82 SER A N 1
ATOM 648 C CA . SER A 1 82 ? 19.926 4.074 8.463 1.00 53.53 82 SER A CA 1
ATOM 649 C C . SER A 1 82 ? 18.562 3.951 7.767 1.00 53.53 82 SER A C 1
ATOM 651 O O . SER A 1 82 ? 18.466 3.289 6.730 1.00 53.53 82 SER A O 1
ATOM 653 N N . GLU A 1 83 ? 17.538 4.654 8.262 1.00 56.34 83 GLU A N 1
ATOM 654 C CA . GLU A 1 83 ? 16.197 4.679 7.663 1.00 56.34 83 GLU A CA 1
ATOM 655 C C . GLU A 1 83 ? 16.187 5.378 6.289 1.00 56.34 83 GLU A C 1
ATOM 657 O O . GLU A 1 83 ? 15.482 4.944 5.381 1.00 56.34 83 GLU A O 1
ATOM 662 N N . ARG A 1 84 ? 17.044 6.391 6.074 1.00 57.44 84 ARG A N 1
ATOM 663 C CA . ARG A 1 84 ? 17.228 7.042 4.759 1.00 57.44 84 ARG A CA 1
ATOM 664 C C . ARG A 1 84 ? 18.178 6.310 3.817 1.00 57.44 84 ARG A C 1
ATOM 666 O O . ARG A 1 84 ? 18.026 6.420 2.602 1.00 57.44 84 ARG A O 1
ATOM 673 N N . VAL A 1 85 ? 19.165 5.582 4.330 1.00 58.97 85 VAL A N 1
ATOM 674 C CA . VAL A 1 85 ? 20.179 4.922 3.492 1.00 58.97 85 VAL A CA 1
ATOM 675 C C . VAL A 1 85 ? 19.574 3.785 2.668 1.00 58.97 85 VAL A C 1
ATOM 677 O O . VAL A 1 85 ? 19.955 3.614 1.508 1.00 58.97 85 VAL A O 1
ATOM 680 N N . ARG A 1 86 ? 18.599 3.047 3.214 1.00 57.81 86 ARG A N 1
ATOM 681 C CA . ARG A 1 86 ? 17.983 1.906 2.518 1.00 57.81 86 ARG A CA 1
ATOM 682 C C . ARG A 1 86 ? 17.163 2.329 1.282 1.00 57.81 86 ARG A C 1
ATOM 684 O O . ARG A 1 86 ? 17.464 1.810 0.206 1.00 57.81 86 ARG A O 1
ATOM 691 N N . PRO A 1 87 ? 16.258 3.326 1.356 1.00 62.62 87 PRO A N 1
ATOM 692 C CA . PRO A 1 87 ? 15.559 3.845 0.176 1.00 62.62 87 PRO A CA 1
ATOM 693 C C . PRO A 1 87 ? 16.495 4.498 -0.852 1.00 62.62 87 PRO A C 1
ATOM 695 O O . PRO A 1 87 ? 16.279 4.375 -2.054 1.00 62.62 87 PRO A O 1
ATOM 698 N N . ILE A 1 88 ? 17.569 5.167 -0.411 1.00 67.75 88 ILE A N 1
ATOM 699 C CA . ILE A 1 88 ? 18.539 5.800 -1.324 1.00 67.75 88 ILE A CA 1
ATOM 700 C C . ILE A 1 88 ? 19.342 4.745 -2.095 1.00 67.75 88 ILE A C 1
ATOM 702 O O . ILE A 1 88 ? 19.614 4.924 -3.284 1.00 67.75 88 ILE A O 1
ATOM 706 N N . ALA A 1 89 ? 19.741 3.654 -1.439 1.00 68.81 89 ALA A N 1
ATOM 707 C CA . ALA A 1 89 ? 20.452 2.558 -2.090 1.00 68.81 89 ALA A CA 1
ATOM 708 C C . ALA A 1 89 ? 19.576 1.878 -3.153 1.00 68.81 89 ALA A C 1
ATOM 710 O O . ALA A 1 89 ? 20.037 1.636 -4.269 1.00 68.81 89 ALA A O 1
ATOM 711 N N . GLU A 1 90 ? 18.303 1.653 -2.836 1.00 75.69 90 GLU A N 1
ATOM 712 C CA . GLU A 1 90 ? 17.329 1.080 -3.763 1.00 75.69 90 GLU A CA 1
ATOM 713 C C . GLU A 1 90 ? 17.042 2.015 -4.947 1.00 75.69 90 GLU A C 1
ATOM 715 O O . GLU A 1 90 ? 17.100 1.591 -6.101 1.00 75.69 90 GLU A O 1
ATOM 720 N N . GLN A 1 91 ? 16.858 3.315 -4.699 1.00 77.38 91 GLN A N 1
ATOM 721 C CA . GLN A 1 91 ? 16.647 4.299 -5.763 1.00 77.38 91 GLN A CA 1
ATOM 722 C C . GLN A 1 91 ? 17.857 4.399 -6.706 1.00 77.38 91 GLN A C 1
ATOM 724 O O . GLN A 1 91 ? 17.698 4.527 -7.923 1.00 77.38 91 GLN A O 1
ATOM 729 N N . LYS A 1 92 ? 19.079 4.318 -6.165 1.00 78.81 92 LYS A N 1
ATOM 730 C CA . LYS A 1 92 ? 20.309 4.274 -6.969 1.00 78.81 92 LYS A CA 1
ATOM 731 C C . LYS A 1 92 ? 20.386 3.002 -7.810 1.00 78.81 92 LYS A C 1
ATOM 733 O O . LYS A 1 92 ? 20.781 3.081 -8.973 1.00 78.81 92 LYS A O 1
ATOM 738 N N . LEU A 1 93 ? 19.999 1.857 -7.249 1.00 85.31 93 LEU A N 1
ATOM 739 C CA . LEU A 1 93 ? 19.991 0.583 -7.964 1.00 85.31 93 LEU A CA 1
ATOM 740 C C . LEU A 1 93 ? 18.991 0.601 -9.123 1.00 85.31 93 LEU A C 1
ATOM 742 O O . LEU A 1 93 ? 19.365 0.286 -10.250 1.00 85.31 93 LEU A O 1
ATOM 746 N N . LEU A 1 94 ? 17.760 1.043 -8.869 1.00 83.06 94 LEU A N 1
ATOM 747 C CA . LEU A 1 94 ? 16.709 1.149 -9.882 1.00 83.06 94 LEU A CA 1
ATOM 748 C C . LEU A 1 94 ? 17.087 2.125 -10.999 1.00 83.06 94 LEU A C 1
ATOM 750 O O . LEU A 1 94 ? 16.917 1.814 -12.174 1.00 83.06 94 LEU A O 1
ATOM 754 N N . ARG A 1 95 ? 17.678 3.280 -10.661 1.00 86.44 95 ARG A N 1
ATOM 755 C CA . ARG A 1 95 ? 18.207 4.208 -11.675 1.00 86.44 95 ARG A CA 1
ATOM 756 C C . ARG A 1 95 ? 19.293 3.567 -12.528 1.00 86.44 95 ARG A C 1
ATOM 758 O O . ARG A 1 95 ? 19.296 3.757 -13.739 1.00 86.44 95 ARG A O 1
ATOM 765 N N . LYS A 1 96 ? 20.194 2.795 -11.917 1.00 88.12 96 LYS A N 1
ATOM 766 C CA . LYS A 1 96 ? 21.242 2.080 -12.653 1.00 88.12 96 LYS A CA 1
ATOM 767 C C . LYS A 1 96 ? 20.650 1.026 -13.592 1.00 88.12 96 LYS A C 1
ATOM 769 O O . LYS A 1 96 ? 21.109 0.910 -14.721 1.00 88.12 96 LYS A O 1
ATOM 774 N N . GLN A 1 97 ? 19.625 0.297 -13.154 1.00 88.31 97 GLN A N 1
ATOM 775 C CA . GLN A 1 97 ? 18.929 -0.680 -13.995 1.00 88.31 97 GLN A CA 1
ATOM 776 C C . GLN A 1 97 ? 18.205 -0.012 -15.168 1.00 88.31 97 GLN A C 1
ATOM 778 O O . GLN A 1 97 ? 18.349 -0.463 -16.301 1.00 88.31 97 GLN A O 1
ATOM 783 N N . LEU A 1 98 ? 17.490 1.090 -14.925 1.00 89.38 98 LEU A 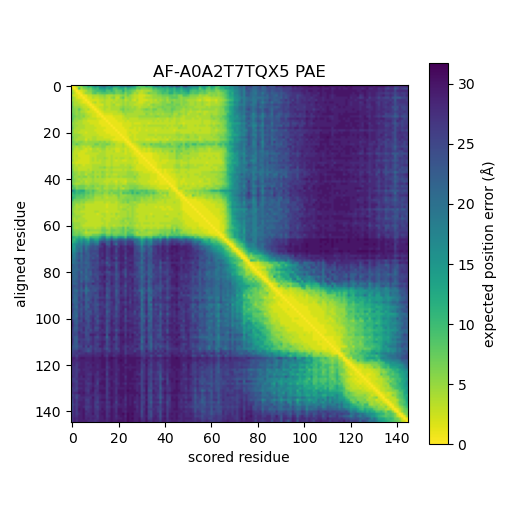N 1
ATOM 784 C CA . LEU A 1 98 ? 16.848 1.863 -15.992 1.00 89.38 98 LEU A CA 1
ATOM 785 C C . LEU A 1 98 ? 17.866 2.369 -17.012 1.00 89.38 98 LEU A C 1
ATOM 787 O O . LEU A 1 98 ? 17.645 2.228 -18.210 1.00 89.38 98 LEU A O 1
ATOM 791 N N . GLN A 1 99 ? 19.001 2.885 -16.539 1.00 89.44 99 GLN A N 1
ATOM 792 C CA . GLN A 1 99 ? 20.079 3.344 -17.407 1.00 89.44 99 GLN A CA 1
ATOM 793 C C . GLN A 1 99 ? 20.616 2.206 -18.289 1.00 89.44 99 GLN A C 1
ATOM 795 O O . GLN A 1 99 ? 20.753 2.381 -19.495 1.00 89.44 99 GLN A O 1
ATOM 800 N N . GLN A 1 100 ? 20.851 1.022 -17.717 1.00 88.88 100 GLN A N 1
ATOM 801 C CA . GLN A 1 100 ? 21.318 -0.146 -18.474 1.00 88.88 100 GLN A CA 1
ATOM 802 C C . GLN A 1 100 ? 20.314 -0.598 -19.537 1.00 88.88 100 GLN A C 1
ATOM 804 O O . GLN A 1 100 ? 20.698 -0.892 -20.668 1.00 88.88 100 GLN A O 1
ATOM 809 N N . VAL A 1 101 ? 19.024 -0.643 -19.192 1.00 90.94 101 VAL A N 1
ATOM 810 C CA . VAL A 1 101 ? 17.968 -1.001 -20.149 1.00 90.94 101 VAL A CA 1
ATOM 811 C C . VAL A 1 101 ? 17.872 0.045 -21.257 1.00 90.94 101 VAL A C 1
ATOM 813 O O . VAL A 1 101 ? 17.744 -0.311 -22.426 1.00 90.94 101 VAL A O 1
ATOM 816 N N . GLN A 1 102 ? 17.984 1.328 -20.916 1.00 88.31 102 GLN A N 1
ATOM 817 C CA . GLN A 1 102 ? 17.952 2.412 -21.890 1.00 88.31 102 GLN A CA 1
ATOM 818 C C . GLN A 1 102 ? 19.147 2.349 -22.848 1.00 88.31 102 GLN A C 1
ATOM 820 O O . GLN A 1 102 ? 18.965 2.502 -24.053 1.00 88.31 102 GLN A O 1
ATOM 825 N N . GLU A 1 103 ? 20.351 2.077 -22.348 1.00 88.38 103 GLU A N 1
ATOM 826 C CA . GLU A 1 103 ? 21.546 1.891 -23.178 1.00 88.38 103 GLU A CA 1
ATOM 827 C C . GLU A 1 103 ? 21.407 0.683 -24.109 1.00 88.38 103 GLU A C 1
ATOM 829 O O . GLU A 1 103 ? 21.659 0.803 -25.307 1.00 88.38 103 GLU A O 1
ATOM 834 N N . ALA A 1 104 ? 20.925 -0.453 -23.599 1.00 87.94 104 ALA A N 1
ATOM 835 C CA . ALA A 1 104 ? 20.672 -1.636 -24.420 1.00 87.94 104 ALA A CA 1
ATOM 836 C C . ALA A 1 104 ? 19.631 -1.362 -25.518 1.00 87.94 104 ALA A C 1
ATOM 838 O O . ALA A 1 104 ? 19.808 -1.776 -26.663 1.00 87.94 104 ALA A O 1
ATOM 839 N N . LEU A 1 105 ? 18.571 -0.614 -25.197 1.00 86.62 105 LEU A N 1
ATOM 840 C CA . LEU A 1 105 ? 17.575 -0.186 -26.177 1.00 86.62 105 LEU A CA 1
ATOM 841 C C . LEU A 1 105 ? 18.174 0.735 -27.240 1.00 86.62 105 LEU A C 1
ATOM 843 O O . LEU A 1 105 ? 17.854 0.571 -28.412 1.00 86.62 105 LEU A O 1
ATOM 847 N N . GLN A 1 106 ? 19.053 1.669 -26.867 1.00 82.50 106 GLN A N 1
ATOM 848 C CA . GLN A 1 106 ? 19.728 2.546 -27.829 1.00 82.50 106 GLN A CA 1
ATOM 849 C C . GLN A 1 106 ? 20.651 1.764 -28.767 1.00 82.50 106 GLN A C 1
ATOM 851 O O . GLN A 1 106 ? 20.655 2.020 -29.969 1.00 82.50 106 GLN A O 1
ATOM 856 N N . VAL A 1 107 ? 21.388 0.780 -28.245 1.00 85.44 107 VAL A N 1
ATOM 857 C CA . VAL A 1 107 ? 22.241 -0.099 -29.058 1.00 85.44 107 VAL A CA 1
ATOM 858 C C . VAL A 1 107 ? 21.400 -0.927 -30.028 1.00 85.44 107 VAL A C 1
ATOM 860 O O . VAL A 1 107 ? 21.665 -0.911 -31.229 1.00 85.44 107 VAL A O 1
ATOM 863 N N . ASN A 1 108 ? 20.346 -1.584 -29.539 1.00 85.25 108 ASN A N 1
ATOM 864 C CA . ASN A 1 108 ? 19.447 -2.372 -30.386 1.00 85.25 108 ASN A CA 1
ATOM 865 C C . ASN A 1 108 ? 18.753 -1.498 -31.433 1.00 85.25 108 ASN A C 1
ATOM 867 O O . ASN A 1 108 ? 18.608 -1.894 -32.586 1.00 85.25 108 ASN A O 1
ATOM 871 N N . LYS A 1 109 ? 18.353 -0.282 -31.054 1.00 81.31 109 LYS A N 1
ATOM 872 C CA . LYS A 1 109 ? 17.796 0.699 -31.979 1.00 81.31 109 LYS A CA 1
ATOM 873 C C . LYS A 1 109 ? 18.819 1.043 -33.060 1.00 81.31 109 LYS A C 1
ATOM 875 O O . LYS A 1 109 ? 18.500 0.896 -34.232 1.00 81.31 109 LYS A O 1
ATOM 880 N N . ALA A 1 110 ? 20.049 1.411 -32.707 1.00 81.56 110 ALA A N 1
ATOM 881 C CA . ALA A 1 110 ? 21.102 1.695 -33.683 1.00 81.56 110 ALA A CA 1
ATOM 882 C C . ALA A 1 110 ? 21.357 0.510 -34.634 1.00 81.56 110 ALA A C 1
ATOM 884 O O . ALA A 1 110 ? 21.522 0.706 -35.837 1.00 81.56 110 ALA A O 1
ATOM 885 N N . GLU A 1 111 ? 21.316 -0.723 -34.127 1.00 84.25 111 GLU A N 1
ATOM 886 C CA . GLU A 1 111 ? 21.424 -1.927 -34.951 1.00 84.25 111 GLU A CA 1
ATOM 887 C C . GLU A 1 111 ? 20.248 -2.072 -35.934 1.00 84.25 111 GLU A C 1
ATOM 889 O O . GLU A 1 111 ? 20.457 -2.342 -37.118 1.00 84.25 111 GLU A O 1
ATOM 894 N N . LEU A 1 112 ? 19.012 -1.850 -35.482 1.00 83.38 112 LEU A N 1
ATOM 895 C CA . LEU A 1 112 ? 17.823 -1.864 -36.342 1.00 83.38 112 LEU A CA 1
ATOM 896 C C . LEU A 1 112 ? 17.867 -0.756 -37.402 1.00 83.38 112 LEU A C 1
ATOM 898 O O . LEU A 1 112 ? 17.467 -0.982 -38.544 1.00 83.38 112 LEU A O 1
ATOM 902 N N . TRP A 1 113 ? 18.412 0.409 -37.053 1.00 79.25 113 TRP A N 1
ATOM 903 C CA . TRP A 1 113 ? 18.680 1.500 -37.988 1.00 79.25 113 TRP A CA 1
ATOM 904 C C . TRP A 1 113 ? 19.678 1.083 -39.075 1.00 79.25 113 TRP A C 1
ATOM 906 O O . TRP A 1 113 ? 19.401 1.282 -40.257 1.00 79.25 113 TRP A O 1
ATOM 916 N N . VAL A 1 114 ? 20.787 0.429 -38.709 1.00 84.00 114 VAL A N 1
ATOM 917 C CA . VAL A 1 114 ? 21.769 -0.118 -39.670 1.00 84.00 114 VAL A CA 1
ATOM 918 C C . VAL A 1 114 ? 21.145 -1.185 -40.577 1.00 84.00 114 VAL A C 1
ATOM 920 O O . VAL A 1 114 ? 21.501 -1.288 -41.749 1.00 84.00 114 VAL A O 1
ATOM 923 N N . ARG A 1 115 ? 20.175 -1.949 -40.065 1.00 83.38 115 ARG A N 1
ATOM 924 C CA . ARG A 1 115 ? 19.419 -2.958 -40.825 1.00 83.38 115 ARG A CA 1
ATOM 925 C C . ARG A 1 115 ? 18.286 -2.372 -41.684 1.00 83.38 115 ARG A C 1
ATOM 927 O O . ARG A 1 115 ? 17.588 -3.136 -42.344 1.00 83.38 115 ARG A O 1
ATOM 934 N N . GLY A 1 116 ? 18.101 -1.048 -41.693 1.00 79.62 116 GLY A N 1
ATOM 935 C CA . GLY A 1 116 ? 17.093 -0.360 -42.509 1.00 79.62 116 GLY A CA 1
ATOM 936 C C . GLY A 1 116 ? 15.668 -0.380 -41.943 1.00 79.62 116 GLY A C 1
ATOM 937 O O . GLY A 1 116 ? 14.734 -0.026 -42.652 1.00 79.62 116 GLY A O 1
ATOM 938 N N . LEU A 1 117 ? 15.490 -0.766 -40.675 1.00 75.38 117 LEU A N 1
ATOM 939 C CA . LEU A 1 117 ? 14.189 -0.870 -39.991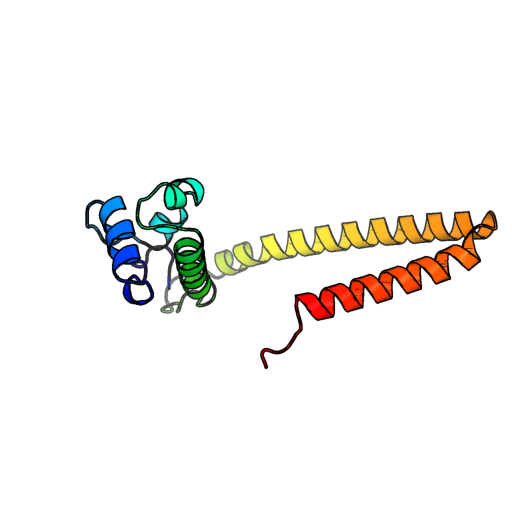 1.00 75.38 117 LEU A CA 1
ATOM 940 C C . LEU A 1 117 ? 13.889 0.334 -39.069 1.00 75.38 117 LEU A C 1
ATOM 942 O O . LEU A 1 117 ? 12.950 0.293 -38.282 1.00 75.38 117 LEU A O 1
ATOM 946 N N . GLY A 1 118 ? 14.713 1.385 -39.118 1.00 64.38 118 GLY A N 1
ATOM 947 C CA . GLY A 1 118 ? 14.725 2.491 -38.149 1.00 64.38 118 GLY A CA 1
ATOM 948 C C . GLY A 1 118 ? 13.710 3.638 -38.329 1.00 64.38 118 GLY A C 1
ATOM 949 O O . GLY A 1 118 ? 13.119 4.047 -37.329 1.00 64.38 118 GLY A O 1
ATOM 950 N N . PRO A 1 119 ? 13.493 4.196 -39.538 1.00 63.66 119 PRO A N 1
ATOM 951 C CA . PRO A 1 119 ? 12.799 5.483 -39.664 1.00 63.66 119 PRO A CA 1
ATOM 952 C C . PRO A 1 119 ? 11.284 5.431 -39.398 1.00 63.66 119 PRO A C 1
ATOM 954 O O . PRO A 1 119 ? 10.753 6.382 -38.829 1.00 63.66 119 PRO A O 1
ATOM 957 N N . ASP A 1 120 ? 10.594 4.334 -39.733 1.00 63.25 120 ASP A N 1
ATOM 958 C CA . ASP A 1 120 ? 9.155 4.179 -39.438 1.00 63.25 120 ASP A CA 1
ATOM 959 C C . ASP A 1 120 ? 8.889 3.823 -37.965 1.00 63.25 120 ASP A C 1
ATOM 961 O O . ASP A 1 120 ? 7.894 4.258 -37.381 1.00 63.25 120 ASP A O 1
ATOM 965 N N . LEU A 1 121 ? 9.809 3.084 -37.332 1.00 64.62 121 LEU A N 1
ATOM 966 C CA . LEU A 1 121 ? 9.667 2.642 -35.944 1.00 64.62 121 LEU A CA 1
ATOM 967 C C . LEU A 1 121 ? 9.740 3.815 -34.958 1.00 64.62 121 LEU A C 1
ATOM 969 O O . LEU A 1 121 ? 9.021 3.836 -33.965 1.00 64.62 121 LEU A O 1
ATOM 973 N N . ASP A 1 122 ? 10.586 4.810 -35.231 1.00 64.56 122 ASP A N 1
ATOM 974 C CA . ASP A 1 122 ? 10.742 5.977 -34.357 1.00 64.56 122 ASP A CA 1
ATOM 975 C C . ASP A 1 122 ? 9.517 6.894 -34.365 1.00 64.56 122 ASP A C 1
ATOM 977 O O . ASP A 1 122 ? 9.135 7.420 -33.319 1.00 64.56 122 ASP A O 1
ATOM 981 N N . LEU A 1 123 ? 8.863 7.042 -35.519 1.00 67.62 123 LEU A N 1
ATOM 982 C CA . LEU A 1 123 ? 7.626 7.811 -35.654 1.00 67.62 123 LEU A CA 1
ATOM 983 C C . LEU A 1 123 ? 6.446 7.124 -34.956 1.00 67.62 123 LEU A C 1
ATOM 985 O O . LEU A 1 123 ? 5.662 7.806 -34.291 1.00 67.62 123 LEU A O 1
ATOM 989 N N . GLU A 1 124 ? 6.329 5.796 -35.057 1.00 67.44 124 GLU A N 1
ATOM 990 C CA . GLU A 1 124 ? 5.312 5.042 -34.314 1.00 67.44 124 GLU A CA 1
ATOM 991 C C . GLU A 1 124 ? 5.582 5.022 -32.810 1.00 67.44 124 GLU A C 1
ATOM 993 O O . GLU A 1 124 ? 4.667 5.288 -32.034 1.00 67.44 124 GLU A O 1
ATOM 998 N N . LEU A 1 125 ? 6.824 4.790 -32.375 1.00 68.62 125 LEU A N 1
ATOM 999 C CA . LEU A 1 125 ? 7.170 4.791 -30.952 1.00 68.62 125 LEU A CA 1
ATOM 1000 C C . LEU A 1 125 ? 6.964 6.171 -30.316 1.00 68.62 125 LEU A C 1
ATOM 1002 O O . LEU A 1 125 ? 6.467 6.247 -29.194 1.00 68.62 125 LEU A O 1
ATOM 1006 N N . SER A 1 126 ? 7.276 7.264 -31.023 1.00 72.56 126 SER A N 1
ATOM 1007 C CA . SER A 1 126 ? 6.960 8.624 -30.565 1.00 72.56 126 SER A CA 1
ATOM 1008 C C . SER A 1 126 ? 5.455 8.893 -30.516 1.00 72.56 126 SER A C 1
ATOM 1010 O O . SER A 1 126 ? 4.992 9.513 -29.561 1.00 72.56 126 SER A O 1
ATOM 1012 N N . ARG A 1 127 ? 4.676 8.394 -31.486 1.00 73.81 127 ARG A N 1
ATOM 1013 C CA . ARG A 1 127 ? 3.209 8.512 -31.478 1.00 73.81 127 ARG A CA 1
ATOM 1014 C C . ARG A 1 127 ? 2.589 7.735 -30.312 1.00 73.81 127 ARG A C 1
ATOM 1016 O O . ARG A 1 127 ? 1.791 8.294 -29.569 1.00 73.81 127 ARG A O 1
ATOM 1023 N N . MET A 1 128 ? 3.019 6.493 -30.094 1.00 72.75 128 MET A N 1
ATOM 1024 C CA . MET A 1 128 ? 2.551 5.643 -28.993 1.00 72.75 128 MET A CA 1
ATOM 1025 C C . MET A 1 128 ? 2.984 6.166 -27.617 1.00 72.75 128 MET A C 1
ATOM 1027 O O . MET A 1 128 ? 2.244 6.030 -26.643 1.00 72.75 128 MET A O 1
ATOM 1031 N N . ALA A 1 129 ? 4.179 6.756 -27.508 1.00 71.00 129 ALA A N 1
ATOM 1032 C CA . ALA A 1 129 ? 4.641 7.382 -26.272 1.00 71.00 129 ALA A CA 1
ATOM 1033 C C . ALA A 1 129 ? 3.800 8.615 -25.922 1.00 71.00 129 ALA A C 1
ATOM 1035 O O . ALA A 1 129 ? 3.407 8.765 -24.767 1.00 71.00 129 ALA A O 1
ATOM 1036 N N . GLU A 1 130 ? 3.477 9.453 -26.910 1.00 69.81 130 GLU A N 1
ATOM 1037 C CA . GLU A 1 130 ? 2.610 10.617 -26.718 1.00 69.81 130 GLU A CA 1
ATOM 1038 C C . GLU A 1 130 ? 1.181 10.185 -26.347 1.00 69.81 130 GLU A C 1
ATOM 1040 O O . GLU A 1 130 ? 0.622 10.690 -25.379 1.00 69.81 130 GLU A O 1
ATOM 1045 N N . GLU A 1 131 ? 0.613 9.181 -27.021 1.00 72.44 131 GLU A N 1
ATOM 1046 C CA . GLU A 1 131 ? -0.718 8.640 -26.699 1.00 72.44 131 GLU A CA 1
ATOM 1047 C C . GLU A 1 131 ? -0.788 8.052 -25.284 1.00 72.44 131 GLU A C 1
ATOM 1049 O O . GLU A 1 131 ? -1.712 8.356 -24.524 1.00 72.44 131 GLU A O 1
ATOM 1054 N N . ASN A 1 132 ? 0.219 7.273 -24.877 1.00 66.25 132 ASN A N 1
ATOM 1055 C CA . ASN A 1 132 ? 0.295 6.752 -23.514 1.00 66.25 132 ASN A CA 1
ATOM 1056 C C . ASN A 1 132 ? 0.480 7.874 -22.486 1.00 66.25 132 ASN A C 1
ATOM 1058 O O . ASN A 1 132 ? -0.154 7.845 -21.430 1.00 66.25 132 ASN A O 1
ATOM 1062 N N . PHE A 1 133 ? 1.300 8.884 -22.782 1.00 61.59 133 PHE A N 1
ATOM 1063 C CA . PHE A 1 133 ? 1.515 10.018 -21.884 1.00 61.59 133 PHE A CA 1
ATOM 1064 C C . PHE A 1 133 ? 0.240 10.855 -21.702 1.00 61.59 133 PHE A C 1
ATOM 1066 O O . PHE A 1 133 ? -0.098 11.223 -20.574 1.00 61.59 133 PHE A O 1
ATOM 1073 N N . GLN A 1 134 ? -0.523 11.084 -22.775 1.00 60.16 134 GLN A N 1
ATOM 1074 C CA . GLN A 1 134 ? -1.831 11.745 -22.723 1.00 60.16 134 GLN A CA 1
ATOM 1075 C C . GLN A 1 134 ? -2.862 10.906 -21.956 1.00 60.16 134 GLN A C 1
ATOM 1077 O O . GLN A 1 134 ? -3.604 11.444 -21.131 1.00 60.16 134 GLN A O 1
ATOM 1082 N N . SER A 1 135 ? -2.863 9.583 -22.145 1.00 64.50 135 SER A N 1
ATOM 1083 C CA . SER A 1 135 ? -3.744 8.670 -21.411 1.00 64.50 135 SER A CA 1
ATOM 1084 C C . SER A 1 135 ? -3.437 8.668 -19.905 1.00 64.50 135 SER A C 1
ATOM 1086 O O . SER A 1 135 ? -4.353 8.745 -19.088 1.00 64.50 135 SER A O 1
ATOM 1088 N N . TYR A 1 136 ? -2.160 8.687 -19.507 1.00 53.94 136 TYR A N 1
ATOM 1089 C CA . TYR A 1 136 ? -1.762 8.833 -18.100 1.00 53.94 136 TYR A CA 1
ATOM 1090 C C . TYR A 1 136 ? -2.102 10.219 -17.525 1.00 53.94 136 TYR A C 1
ATOM 1092 O O . TYR A 1 136 ? -2.539 10.307 -16.375 1.00 53.94 136 TYR A O 1
ATOM 1100 N N . ARG A 1 137 ? -1.976 11.298 -18.315 1.00 57.75 137 ARG A N 1
ATOM 1101 C CA . ARG A 1 137 ? -2.409 12.653 -17.918 1.00 57.75 137 ARG A CA 1
ATOM 1102 C C . ARG A 1 137 ? -3.911 12.723 -17.649 1.00 57.75 137 ARG A C 1
ATOM 1104 O O . ARG A 1 137 ? -4.314 13.318 -16.655 1.00 57.75 137 ARG A O 1
ATOM 1111 N N . MET A 1 138 ? -4.725 12.093 -18.493 1.00 57.69 138 MET A N 1
ATOM 1112 C CA . MET A 1 138 ? -6.183 12.060 -18.335 1.00 57.69 138 MET A CA 1
ATOM 1113 C C . MET A 1 138 ? -6.619 11.266 -17.095 1.00 57.69 138 MET A C 1
ATOM 1115 O O . MET A 1 138 ? -7.547 11.679 -16.401 1.00 57.69 138 MET A O 1
ATOM 1119 N N . ILE A 1 139 ? -5.933 10.160 -16.785 1.00 58.59 139 ILE A N 1
ATOM 1120 C CA . ILE A 1 139 ? -6.293 9.271 -15.668 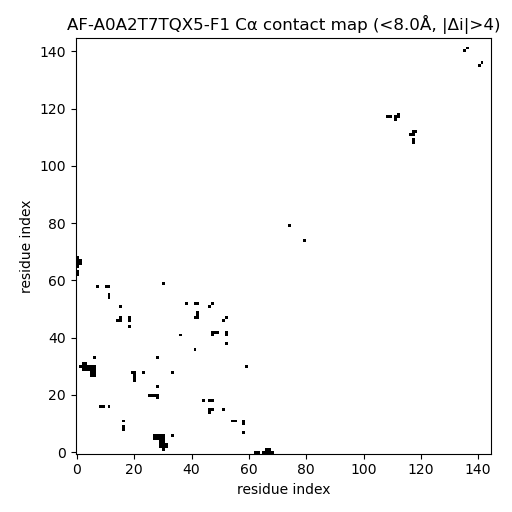1.00 58.59 139 ILE A CA 1
ATOM 1121 C C . ILE A 1 139 ? -5.823 9.820 -14.309 1.00 58.59 139 ILE A C 1
ATOM 1123 O O . ILE A 1 139 ? -6.528 9.650 -13.317 1.00 58.59 139 ILE A O 1
ATOM 1127 N N . PHE A 1 140 ? -4.665 10.490 -14.240 1.00 49.56 140 PHE A N 1
ATOM 1128 C CA . PHE A 1 140 ? -4.034 10.861 -12.960 1.00 49.56 140 PHE A CA 1
ATOM 1129 C C . PHE A 1 140 ? -3.870 12.369 -12.710 1.00 49.56 140 PHE A C 1
ATOM 1131 O O . PHE A 1 140 ? -3.552 12.752 -11.586 1.00 49.56 140 PHE A O 1
ATOM 1138 N N . LEU A 1 141 ? -4.081 13.232 -13.711 1.00 48.56 141 LEU A N 1
ATOM 1139 C CA . LEU A 1 141 ? -3.895 14.689 -13.601 1.00 48.56 141 LEU A CA 1
ATOM 1140 C C . LEU A 1 141 ? -5.111 15.497 -14.085 1.00 48.56 141 LEU A C 1
ATOM 1142 O O . LEU A 1 141 ? -4.969 16.673 -14.420 1.00 48.56 141 LEU A O 1
ATOM 1146 N N . SER A 1 142 ? -6.307 14.905 -14.102 1.00 40.84 142 SER A N 1
ATOM 1147 C CA . SER A 1 142 ? -7.538 15.691 -14.237 1.00 40.84 142 SER A CA 1
ATOM 1148 C C . SER A 1 142 ? -7.756 16.495 -12.945 1.00 40.84 142 SER A C 1
ATOM 1150 O O . SER A 1 142 ? -7.926 15.880 -11.888 1.00 40.84 142 SER A O 1
ATOM 1152 N N . PRO A 1 143 ? -7.735 17.843 -12.967 1.00 46.44 143 PRO A N 1
ATOM 1153 C CA . PRO A 1 143 ? -8.163 18.618 -11.813 1.00 46.44 143 PRO A CA 1
ATOM 1154 C C . PRO A 1 143 ? -9.655 18.352 -11.599 1.00 46.44 143 PRO A C 1
ATOM 1156 O O . PRO A 1 143 ? -10.442 18.427 -12.541 1.00 46.44 143 PRO A O 1
ATOM 1159 N N . LEU A 1 144 ? -10.023 18.003 -10.365 1.00 47.38 144 LEU A N 1
ATOM 1160 C CA . LEU A 1 144 ? -11.409 17.981 -9.901 1.00 47.38 144 LEU A CA 1
ATOM 1161 C C . LEU A 1 144 ? -12.056 19.331 -10.246 1.00 47.38 144 LEU A C 1
ATOM 1163 O O . LEU A 1 144 ? -11.708 20.346 -9.641 1.00 47.38 144 LEU A O 1
ATOM 1167 N N . GLY A 1 145 ? -12.929 19.328 -11.254 1.00 44.38 145 GLY A N 1
ATOM 1168 C CA . GLY A 1 145 ? -13.938 20.364 -11.459 1.00 44.38 145 GLY A CA 1
ATOM 1169 C C . GLY A 1 145 ? -15.105 20.160 -10.509 1.00 44.38 145 GLY A C 1
ATOM 1170 O O . GLY A 1 145 ? -15.403 18.981 -10.202 1.00 44.38 145 GLY A O 1
#

Secondary structure (DSSP, 8-state):
--TTSBP-GGGS-HHHHHHHHHHTTT---BHHHHHHS-HHHHHTSTT--HHHHHHHHHHHHHHHHS-----SS---HHHHHHHHHHHHHHHHHHHHHHHHHHHHHHHHHHHHHHTT--HHHHHHHHHHHHHHHHHHHHHH-----

Solvent-accessible surface area (backbone atoms only — not comparable to full-atom values): 8397 Å² total; per-residue (Å²): 74,55,58,82,34,72,46,77,48,86,83,48,57,70,66,47,38,52,54,52,26,59,72,50,74,68,42,83,48,28,41,47,60,60,68,69,53,52,67,73,66,46,54,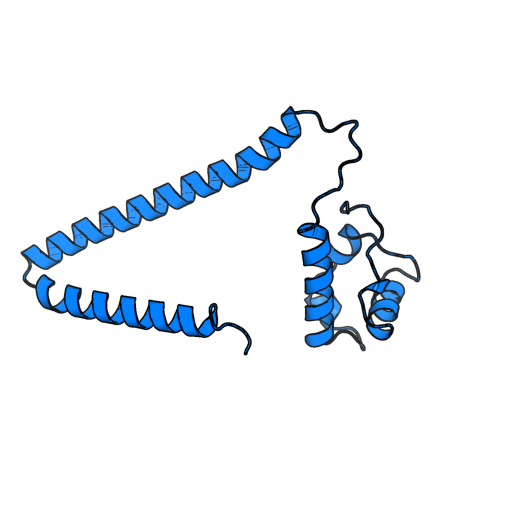74,39,103,65,30,48,75,70,48,50,51,51,52,50,52,52,54,48,51,41,61,72,43,51,58,78,67,77,84,79,85,80,59,70,71,56,62,48,53,67,50,48,56,61,50,52,50,53,53,50,52,51,51,50,52,50,52,54,52,51,53,49,51,51,53,45,53,52,36,39,75,71,72,61,32,78,68,50,54,56,49,51,51,50,53,50,51,52,52,52,51,52,50,42,62,75,76,62,63,75,88,124

Radius of gyration: 24.17 Å; Cα contacts (8 Å, |Δi|>4): 68; chains: 1; bounding box: 43×31×66 Å